Protein AF-A0A7J2LT75-F1 (afdb_monomer)

Sequence (128 aa):
MFRCIKILGEVLERLDSASRSGHSPFATLIAKEKDKKQTIQLAVDAHNPGVYCLNVPELTLEVYREVRRLLSQKCGEKFVADKPPSDRSFGYLTVTVTRDDVIDLVISLLEKMGFSTDLILMLEEFTE

Nearest PDB structures (foldseek):
  2p9u-assembly1_D  TM=4.610E-01  e=6.960E-02  Bos taurus
  3rse-assembly1_D  TM=4.529E-01  e=1.406E-01  Bos taurus
  3uku-assembly1_D  TM=4.550E-01  e=2.119E-01  Bos taurus
  2p9i-assembly1_D  TM=4.529E-01  e=2.119E-01  Bos taurus
  6yw7-assembly1_D  TM=4.532E-01  e=2.526E-01  Homo sapiens

Secondary structure (DSSP, 8-state):
-HHHHHHHHHHHHHHHHHHTTT---EEEEEEEETTEEEEEEEEE-SSSTTEEEEE-TT--HHHHHHHHHHHHHHH-S-EEEEE--BTTB--EEEEE--HHHHHHHHHHHHHHTT--TTPEEEEEEEE-

pLDDT: mean 82.15, std 8.02, range [55.75, 92.5]

Foldseek 3Di:
DVQLLVVLVVQLVVQLVVLCVQDWKKWWKWWDDDVDIWIWMWTAHSVDRQKIKIWTPPQDLVLLVVLQVVCCVPPNPFWPDWDGDDPPDTTMTIGRHDSVSVSVSVVVSCVVVVHDPPIDMDTPDIDD

Solvent-accessible surface area (backbone atoms only — not comparable to full-atom values): 6872 Å² total; per-residue (Å²): 78,72,69,40,55,50,53,47,50,56,50,51,53,52,31,55,58,30,8,74,75,66,26,68,7,38,35,36,33,36,41,37,47,96,94,46,75,45,56,38,35,43,32,28,39,33,90,43,81,50,30,39,36,45,34,36,69,90,50,47,60,65,58,48,53,52,48,52,49,50,44,36,70,76,70,40,91,50,65,78,45,76,42,79,37,49,104,88,43,77,23,38,42,28,33,64,52,56,70,68,58,51,49,55,46,55,52,52,47,40,45,73,74,69,45,60,63,79,38,46,64,41,83,75,45,76,48,98

Radius of gyration: 13.65 Å; Cα contacts (8 Å, |Δi|>4): 241; chains: 1; bounding box: 33×30×35 Å

Structure (mmCIF, N/CA/C/O backbone):
data_AF-A0A7J2LT75-F1
#
_entry.id   AF-A0A7J2LT75-F1
#
loop_
_atom_site.group_PDB
_atom_site.id
_atom_site.type_symbol
_atom_site.label_atom_id
_atom_site.label_alt_id
_atom_site.label_comp_id
_atom_site.label_asym_id
_atom_site.label_entity_id
_atom_site.label_seq_id
_atom_site.pdbx_PDB_ins_code
_atom_site.Cartn_x
_atom_site.Cartn_y
_atom_site.Cartn_z
_atom_site.occupancy
_atom_site.B_iso_or_equiv
_atom_site.auth_seq_id
_atom_site.auth_comp_id
_atom_site.auth_asym_id
_atom_site.auth_atom_id
_atom_site.pdbx_PDB_model_num
ATOM 1 N N . MET A 1 1 ? -16.695 -0.200 -2.498 1.00 56.28 1 MET A N 1
ATOM 2 C CA . MET A 1 1 ? -15.547 -0.874 -3.168 1.00 56.28 1 MET A CA 1
ATOM 3 C C . MET A 1 1 ? -14.945 -0.068 -4.333 1.00 56.28 1 MET A C 1
ATOM 5 O O . MET A 1 1 ? -13.755 0.223 -4.309 1.00 56.28 1 MET A O 1
ATOM 9 N N . PHE A 1 2 ? -15.739 0.348 -5.332 1.00 59.50 2 PHE A N 1
ATOM 10 C CA . PHE A 1 2 ? -15.243 0.970 -6.580 1.00 59.50 2 PHE A CA 1
ATOM 11 C C . PHE A 1 2 ? -14.388 2.239 -6.416 1.00 59.50 2 PHE A C 1
ATOM 13 O O . PHE A 1 2 ? -13.489 2.482 -7.217 1.00 59.50 2 PHE A O 1
ATOM 20 N N . ARG A 1 3 ? -14.646 3.057 -5.387 1.00 71.12 3 ARG A N 1
ATOM 21 C CA . ARG A 1 3 ? -13.938 4.334 -5.201 1.00 71.12 3 ARG A CA 1
ATOM 22 C C . ARG A 1 3 ? -12.492 4.151 -4.723 1.00 71.12 3 ARG A C 1
ATOM 24 O O . ARG A 1 3 ? -11.626 4.893 -5.166 1.00 71.12 3 ARG A O 1
ATOM 31 N N . CYS A 1 4 ? -12.237 3.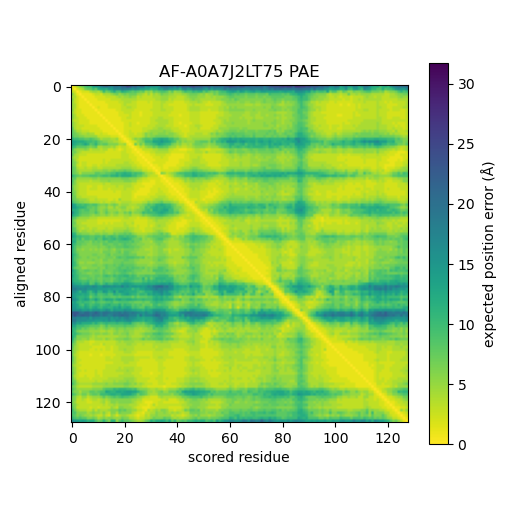152 -3.875 1.00 80.19 4 CYS A N 1
ATOM 32 C CA . CYS A 1 4 ? -10.895 2.820 -3.386 1.00 80.19 4 CYS A CA 1
ATOM 33 C C . CYS A 1 4 ? -10.027 2.238 -4.515 1.00 80.19 4 CYS A C 1
ATOM 35 O O . CYS A 1 4 ? -8.938 2.746 -4.769 1.00 80.19 4 CYS A O 1
ATOM 37 N N . ILE A 1 5 ? -10.567 1.266 -5.265 1.00 84.94 5 ILE A N 1
ATOM 38 C CA . ILE A 1 5 ? -9.900 0.655 -6.431 1.00 84.94 5 ILE A CA 1
ATOM 39 C C . ILE A 1 5 ? -9.501 1.721 -7.453 1.00 84.94 5 ILE A C 1
ATOM 41 O O . ILE A 1 5 ? -8.367 1.731 -7.920 1.00 84.94 5 ILE A O 1
ATOM 45 N N . LYS A 1 6 ? -10.416 2.648 -7.771 1.00 87.06 6 LYS A N 1
ATOM 46 C CA . LYS A 1 6 ? -10.149 3.713 -8.740 1.00 87.06 6 LYS A CA 1
ATOM 47 C C . LYS A 1 6 ? -8.968 4.594 -8.318 1.00 87.06 6 LYS A C 1
ATOM 49 O O . LYS A 1 6 ? -8.075 4.827 -9.122 1.00 87.06 6 LYS A O 1
ATOM 54 N N . ILE A 1 7 ? -8.951 5.050 -7.064 1.00 88.06 7 ILE A N 1
ATOM 55 C CA . ILE A 1 7 ? -7.881 5.922 -6.557 1.00 88.06 7 ILE A CA 1
ATOM 56 C C . ILE A 1 7 ? -6.545 5.174 -6.513 1.00 88.06 7 ILE A C 1
ATOM 58 O O . ILE A 1 7 ? -5.533 5.729 -6.928 1.00 88.06 7 ILE A O 1
ATOM 62 N N . LEU A 1 8 ? -6.533 3.913 -6.066 1.00 89.94 8 LEU A N 1
ATOM 63 C CA . LEU A 1 8 ? -5.315 3.097 -6.077 1.00 89.94 8 LEU A CA 1
ATOM 64 C C . LEU A 1 8 ? -4.780 2.894 -7.498 1.00 89.94 8 LEU A C 1
ATOM 66 O O . LEU A 1 8 ? -3.583 3.050 -7.716 1.00 89.94 8 LEU A O 1
ATOM 70 N N . GLY A 1 9 ? -5.659 2.604 -8.460 1.00 90.19 9 GLY A N 1
ATOM 71 C CA . GLY A 1 9 ? -5.284 2.446 -9.864 1.00 90.19 9 GLY A CA 1
ATOM 72 C C . GLY A 1 9 ? -4.643 3.707 -10.447 1.00 90.19 9 GLY A C 1
ATOM 73 O O . GLY A 1 9 ? -3.556 3.629 -11.014 1.00 90.19 9 GLY A O 1
ATOM 74 N N . GLU A 1 10 ? -5.270 4.871 -10.241 1.00 91.12 10 GLU A N 1
ATOM 75 C CA . GLU A 1 10 ? -4.746 6.167 -10.699 1.00 91.12 10 GLU A CA 1
ATOM 76 C C . GLU A 1 10 ? -3.388 6.498 -10.058 1.00 91.12 10 GLU A C 1
ATOM 78 O O . GLU A 1 10 ? -2.477 6.986 -10.726 1.00 91.12 10 GLU A O 1
ATOM 83 N N . VAL A 1 11 ? -3.224 6.217 -8.763 1.00 91.81 11 VAL A N 1
ATOM 84 C CA . VAL A 1 11 ? -1.971 6.478 -8.039 1.00 91.81 11 VAL A CA 1
ATOM 85 C C . VAL A 1 11 ? -0.853 5.564 -8.526 1.00 91.81 11 VAL A C 1
ATOM 87 O O . VAL A 1 11 ? 0.235 6.052 -8.818 1.00 91.81 11 VAL A O 1
ATOM 90 N N . LEU A 1 12 ? -1.113 4.264 -8.670 1.00 91.44 12 LEU A N 1
ATOM 91 C CA . LEU A 1 12 ? -0.118 3.303 -9.148 1.00 91.44 12 LEU A CA 1
ATOM 92 C C . LEU A 1 12 ? 0.305 3.581 -10.593 1.00 91.44 12 LEU A C 1
ATOM 94 O O . LEU A 1 12 ? 1.482 3.467 -10.909 1.00 91.44 12 LEU A O 1
ATOM 98 N N . GLU A 1 13 ? -0.618 3.997 -11.463 1.00 90.50 13 GLU A N 1
ATOM 99 C CA . GLU A 1 13 ? -0.275 4.404 -12.830 1.00 90.50 13 GLU A CA 1
ATOM 100 C C . GLU A 1 13 ? 0.662 5.619 -12.852 1.00 90.50 13 GLU A C 1
ATOM 102 O O . GLU A 1 13 ? 1.643 5.639 -13.601 1.00 90.50 13 GLU A O 1
ATOM 107 N N . ARG A 1 14 ? 0.405 6.611 -11.992 1.00 90.19 14 ARG A N 1
ATOM 108 C CA . A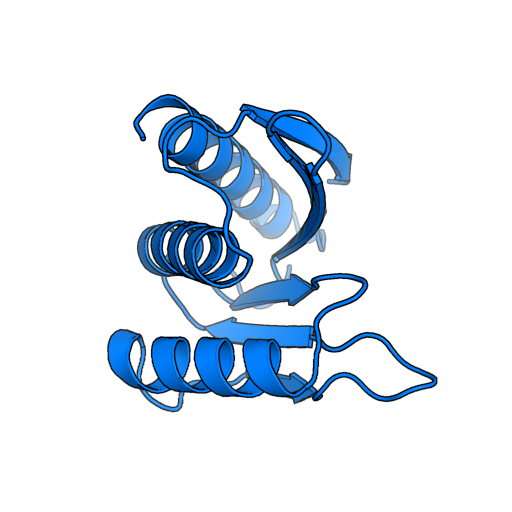RG A 1 14 ? 1.283 7.777 -11.854 1.00 90.19 14 ARG A CA 1
ATOM 109 C C . ARG A 1 14 ? 2.654 7.402 -11.293 1.00 90.19 14 ARG A C 1
ATOM 111 O O . ARG A 1 14 ? 3.656 7.884 -11.816 1.00 90.19 14 ARG A O 1
ATOM 118 N N . LEU A 1 15 ? 2.708 6.535 -10.280 1.00 90.12 15 LEU A N 1
ATOM 119 C CA . LEU A 1 15 ? 3.968 6.031 -9.724 1.00 90.12 15 LEU A CA 1
ATOM 120 C C . LEU A 1 15 ? 4.777 5.262 -1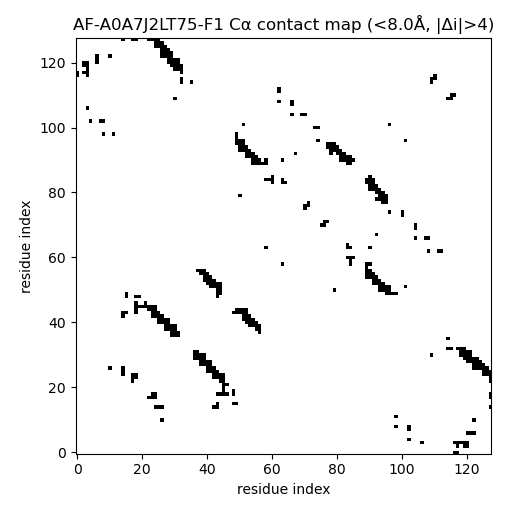0.778 1.00 90.12 15 LEU A C 1
ATOM 122 O O . LEU A 1 15 ? 5.960 5.529 -10.961 1.00 90.12 15 LEU A O 1
ATOM 126 N N . ASP A 1 16 ? 4.147 4.362 -11.533 1.00 87.62 16 ASP A N 1
ATOM 127 C CA . ASP A 1 16 ? 4.823 3.620 -12.602 1.00 87.62 16 ASP A CA 1
ATOM 128 C C . ASP A 1 16 ? 5.374 4.555 -13.685 1.00 87.62 16 ASP A C 1
ATOM 130 O O . ASP A 1 16 ? 6.472 4.343 -14.203 1.00 87.62 16 ASP A O 1
ATOM 134 N N . SER A 1 17 ? 4.614 5.595 -14.044 1.00 88.06 17 SER A N 1
ATOM 135 C CA . SER A 1 17 ? 5.045 6.583 -15.032 1.00 88.06 17 SER A CA 1
ATOM 136 C C . SER A 1 17 ? 6.247 7.393 -14.545 1.00 88.06 17 SER A C 1
ATOM 138 O O . SER A 1 17 ? 7.179 7.601 -15.319 1.00 88.06 17 SER A O 1
ATOM 140 N N . ALA A 1 18 ? 6.245 7.837 -13.286 1.00 86.00 18 ALA A N 1
ATOM 141 C CA . ALA A 1 18 ? 7.353 8.595 -12.705 1.00 86.00 18 ALA A CA 1
ATOM 142 C C . ALA A 1 18 ? 8.615 7.728 -12.519 1.00 86.00 18 AL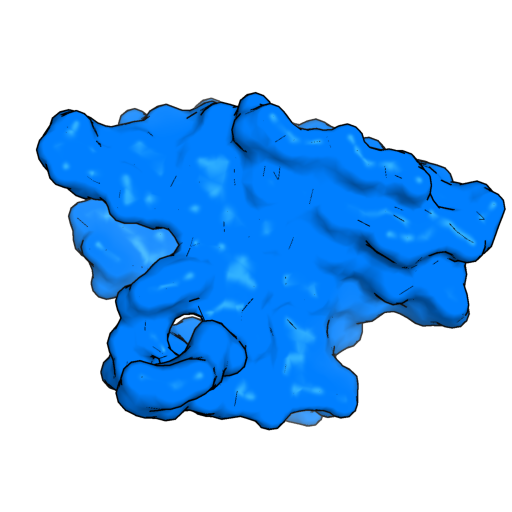A A C 1
ATOM 144 O O . ALA A 1 18 ? 9.718 8.173 -12.835 1.00 86.00 18 ALA A O 1
ATOM 145 N N . SER A 1 19 ? 8.452 6.451 -12.146 1.00 85.12 19 SER A N 1
ATOM 146 C CA . SER A 1 19 ? 9.557 5.486 -12.019 1.00 85.12 19 SER A CA 1
ATOM 147 C C . SER A 1 19 ? 10.332 5.313 -13.330 1.00 85.12 19 SER A C 1
ATOM 149 O O . SER A 1 19 ? 11.564 5.329 -13.345 1.00 85.12 19 SER A O 1
ATOM 151 N N . ARG A 1 20 ? 9.628 5.257 -14.469 1.00 84.12 20 ARG A N 1
ATOM 152 C CA . ARG A 1 20 ? 10.251 5.144 -15.804 1.00 84.12 20 ARG A CA 1
ATOM 153 C C . ARG A 1 20 ? 11.119 6.341 -16.191 1.00 84.12 20 ARG A C 1
ATOM 155 O O . ARG A 1 20 ? 11.957 6.207 -17.079 1.00 84.12 20 ARG A O 1
ATOM 162 N N . SER A 1 21 ? 10.933 7.482 -15.536 1.00 80.75 21 SER A N 1
ATOM 163 C CA . SER A 1 21 ? 11.755 8.679 -15.728 1.00 80.75 21 SER A CA 1
ATOM 164 C C . SER A 1 21 ? 13.054 8.646 -14.907 1.00 80.75 21 SER A C 1
ATOM 166 O O . SER A 1 21 ? 13.819 9.604 -14.946 1.00 80.75 21 SER A O 1
ATOM 168 N N . GLY A 1 22 ? 13.332 7.547 -14.191 1.00 73.50 22 GLY A N 1
ATOM 169 C CA . GLY A 1 22 ? 14.549 7.356 -13.396 1.00 73.50 22 GLY A CA 1
ATOM 170 C C . GLY A 1 22 ? 14.454 7.889 -11.964 1.00 73.50 22 GLY A C 1
ATOM 171 O O . GLY A 1 22 ? 15.457 7.908 -11.250 1.00 73.50 22 GLY A O 1
ATOM 172 N N . HIS A 1 23 ? 13.265 8.302 -11.531 1.00 77.56 23 HIS A N 1
ATOM 173 C CA . HIS A 1 23 ? 12.996 8.741 -10.166 1.00 77.56 23 HIS A CA 1
ATOM 174 C C . HIS A 1 23 ? 12.417 7.593 -9.331 1.00 77.56 23 HIS A C 1
ATOM 176 O O . HIS A 1 23 ? 11.880 6.639 -9.882 1.00 77.56 23 HIS A O 1
ATOM 182 N N . SER A 1 24 ? 12.557 7.645 -8.002 1.00 80.50 24 SER A N 1
ATOM 183 C CA . SER A 1 24 ? 11.941 6.671 -7.080 1.00 80.50 24 SER A CA 1
ATOM 184 C C . SER A 1 24 ? 10.695 7.297 -6.449 1.00 80.50 24 SER A C 1
ATOM 186 O O . SER A 1 24 ? 10.785 7.809 -5.328 1.00 80.50 24 SER A O 1
ATOM 188 N N . PRO A 1 25 ? 9.559 7.324 -7.167 1.00 89.31 25 PRO A N 1
ATOM 189 C CA . PRO A 1 25 ? 8.384 8.042 -6.722 1.00 89.31 25 PRO A CA 1
ATOM 190 C C . PRO A 1 25 ? 7.728 7.337 -5.543 1.00 89.31 25 PRO A C 1
ATOM 192 O O . PRO A 1 25 ? 7.781 6.107 -5.402 1.00 89.31 25 PRO A O 1
ATOM 195 N N . PHE A 1 26 ? 7.030 8.123 -4.731 1.00 91.31 26 PHE A N 1
ATOM 196 C CA . PHE A 1 26 ? 6.178 7.592 -3.679 1.00 91.31 26 PHE A CA 1
ATOM 197 C C . PHE A 1 26 ? 4.886 8.391 -3.539 1.00 91.31 26 PHE A C 1
ATOM 199 O O . PHE A 1 26 ? 4.802 9.570 -3.880 1.00 91.31 26 PHE A O 1
ATOM 206 N N . ALA A 1 27 ? 3.868 7.725 -3.013 1.00 92.50 27 ALA A N 1
ATOM 207 C CA . ALA A 1 27 ? 2.572 8.284 -2.700 1.00 92.50 27 ALA A CA 1
ATOM 208 C C . ALA A 1 27 ? 2.197 7.935 -1.263 1.00 92.50 27 ALA A C 1
ATOM 210 O O . ALA A 1 27 ? 2.321 6.783 -0.845 1.00 92.50 27 ALA A O 1
ATOM 211 N N . THR A 1 28 ? 1.678 8.914 -0.533 1.00 92.00 28 THR A N 1
ATOM 212 C CA . THR A 1 28 ? 1.059 8.711 0.776 1.00 92.00 28 THR A CA 1
ATOM 213 C C . THR A 1 28 ? -0.454 8.781 0.608 1.00 92.00 28 THR A C 1
ATOM 215 O O . THR A 1 28 ? -1.002 9.765 0.111 1.00 92.00 28 THR A O 1
ATOM 218 N N . LEU A 1 29 ? -1.142 7.722 1.019 1.00 92.44 29 LEU A N 1
ATOM 219 C CA . LEU A 1 29 ? -2.587 7.573 0.988 1.00 92.44 29 LEU A CA 1
ATOM 220 C C . LEU A 1 29 ? -3.142 7.549 2.407 1.00 92.44 29 LEU A C 1
ATOM 222 O O . LEU A 1 29 ? -2.580 6.919 3.299 1.00 92.44 29 LEU A O 1
ATOM 226 N N . ILE A 1 30 ? -4.295 8.177 2.596 1.00 91.56 30 ILE A N 1
ATOM 227 C CA . ILE A 1 30 ? -5.077 8.093 3.823 1.00 91.56 30 ILE A CA 1
ATOM 228 C C . ILE A 1 30 ? -6.352 7.313 3.538 1.00 91.56 30 ILE A C 1
ATOM 230 O O . ILE A 1 30 ? -7.219 7.784 2.802 1.00 91.56 30 ILE A O 1
ATOM 234 N N . ALA A 1 31 ? -6.501 6.164 4.190 1.00 91.12 31 ALA A N 1
ATOM 235 C CA . ALA A 1 31 ? -7.784 5.504 4.360 1.00 91.12 31 ALA A CA 1
ATOM 236 C C . ALA A 1 31 ? -8.502 6.106 5.573 1.00 91.12 31 ALA A C 1
ATOM 238 O O . ALA A 1 31 ? -7.956 6.163 6.676 1.00 91.12 31 ALA A O 1
ATOM 239 N N . LYS A 1 32 ? -9.733 6.576 5.379 1.00 90.19 32 LYS A N 1
ATOM 240 C CA . LYS A 1 32 ? -10.563 7.163 6.433 1.00 90.19 32 LYS A CA 1
ATOM 241 C C . LYS A 1 32 ? -11.949 6.535 6.438 1.00 90.19 32 LYS A C 1
ATOM 243 O O . LYS A 1 32 ? -12.617 6.469 5.407 1.00 90.19 32 LYS A O 1
ATOM 248 N N . GLU A 1 33 ? -12.400 6.138 7.620 1.00 89.94 33 GLU A N 1
ATOM 249 C CA . GLU A 1 33 ? -13.740 5.607 7.851 1.00 89.94 33 GLU A CA 1
ATOM 250 C C . GLU A 1 33 ? -14.220 5.987 9.252 1.00 89.94 33 GLU A C 1
ATOM 252 O O . GLU A 1 33 ? -13.662 5.517 10.239 1.00 89.94 33 GLU A O 1
ATOM 257 N N . LYS A 1 34 ? -15.283 6.798 9.349 1.00 86.38 34 LYS A N 1
ATOM 258 C CA . LYS A 1 34 ? -15.810 7.304 10.632 1.00 86.38 34 LYS A CA 1
ATOM 259 C C . LYS A 1 34 ? -14.667 7.865 11.503 1.00 86.38 34 LYS A C 1
ATOM 261 O O . LYS A 1 34 ? -14.033 8.839 11.096 1.00 86.38 34 LYS A O 1
ATOM 266 N N . ASP A 1 35 ? -14.387 7.222 12.635 1.00 85.81 35 ASP A N 1
ATOM 267 C CA . ASP A 1 35 ? -13.362 7.593 13.618 1.00 85.81 35 ASP A CA 1
ATOM 268 C C . ASP A 1 35 ? -11.997 6.921 13.367 1.00 85.81 35 ASP A C 1
ATOM 270 O O . ASP A 1 35 ? -11.042 7.151 14.106 1.00 85.81 35 ASP A O 1
ATOM 274 N N . LYS A 1 36 ? -11.885 6.088 12.324 1.00 87.31 36 LYS A N 1
ATOM 275 C CA . LYS A 1 36 ? -10.656 5.390 11.932 1.00 87.31 36 LYS A CA 1
ATOM 276 C C . LYS A 1 36 ? -9.920 6.160 10.842 1.00 87.31 36 LYS A C 1
ATOM 278 O O . LYS A 1 36 ? -10.514 6.607 9.854 1.00 87.31 36 LYS A O 1
ATOM 283 N N . LYS A 1 37 ? -8.601 6.254 10.990 1.00 89.88 37 LYS A N 1
ATOM 284 C CA . LYS A 1 37 ? -7.678 6.776 9.982 1.00 89.88 37 LYS A CA 1
ATOM 285 C C . LYS A 1 37 ? -6.490 5.824 9.894 1.00 89.88 37 LYS A C 1
ATOM 287 O O . LYS A 1 37 ? -5.960 5.444 10.927 1.00 89.88 37 LYS A O 1
ATOM 292 N N . GLN A 1 38 ? -6.083 5.473 8.681 1.00 89.31 38 GLN A N 1
ATOM 293 C CA . GLN A 1 38 ? -4.866 4.715 8.425 1.00 89.31 38 GLN A CA 1
ATOM 294 C C . GLN A 1 38 ? -4.086 5.366 7.290 1.00 89.31 38 GLN A C 1
ATOM 296 O O . GLN A 1 38 ? -4.648 5.663 6.236 1.00 89.31 38 GLN A O 1
ATOM 301 N N . THR A 1 39 ? -2.790 5.556 7.504 1.00 90.50 39 THR A N 1
ATOM 302 C CA . THR A 1 39 ? -1.869 6.012 6.464 1.00 90.50 39 THR A CA 1
ATOM 303 C C . THR A 1 39 ? -1.229 4.806 5.781 1.00 90.50 39 THR A C 1
ATOM 305 O O . THR A 1 39 ? -0.889 3.820 6.432 1.00 90.50 39 THR A O 1
ATOM 308 N N . ILE A 1 40 ? -1.077 4.867 4.464 1.00 89.44 40 ILE A N 1
ATOM 309 C CA . ILE A 1 40 ? -0.418 3.852 3.644 1.00 89.44 40 ILE A CA 1
ATOM 310 C C . ILE A 1 40 ? 0.519 4.575 2.688 1.00 89.44 40 ILE A C 1
ATOM 312 O O . ILE A 1 40 ? 0.092 5.472 1.972 1.00 89.44 40 ILE A O 1
ATOM 316 N N . GLN A 1 41 ? 1.781 4.179 2.652 1.00 90.56 41 GLN A N 1
ATOM 317 C CA . GLN A 1 41 ? 2.753 4.691 1.699 1.00 90.56 41 GLN A CA 1
ATOM 318 C C . GLN A 1 41 ? 3.057 3.624 0.651 1.00 90.56 41 GLN A C 1
ATOM 320 O O . GLN A 1 41 ? 3.312 2.465 0.984 1.00 90.56 41 GLN A O 1
ATOM 325 N N . LEU A 1 42 ? 3.025 4.034 -0.612 1.00 91.44 42 LEU A N 1
ATOM 326 C CA . LEU A 1 42 ? 3.347 3.222 -1.779 1.00 91.44 42 LEU A CA 1
ATOM 327 C C . LEU A 1 42 ? 4.526 3.862 -2.500 1.00 91.44 42 LEU A C 1
ATOM 329 O O . LEU A 1 42 ? 4.460 5.042 -2.818 1.00 91.44 42 LEU A O 1
ATOM 333 N N . ALA A 1 43 ? 5.574 3.103 -2.790 1.00 89.69 43 ALA A N 1
ATOM 334 C CA . ALA A 1 43 ? 6.685 3.564 -3.620 1.00 89.69 43 ALA A CA 1
ATOM 335 C C . ALA A 1 43 ? 7.004 2.550 -4.718 1.00 89.69 43 ALA A C 1
ATOM 337 O O . ALA A 1 43 ? 6.746 1.357 -4.549 1.00 89.69 43 ALA A O 1
ATOM 338 N N . VAL A 1 44 ? 7.571 3.025 -5.827 1.00 88.12 44 VAL A N 1
ATOM 339 C CA . VAL A 1 44 ? 8.020 2.182 -6.946 1.00 88.12 44 VAL A CA 1
ATOM 340 C C . VAL A 1 44 ? 9.512 2.386 -7.153 1.00 88.12 44 VAL A C 1
ATOM 342 O O . VAL A 1 44 ? 9.985 3.521 -7.196 1.00 88.12 44 VAL A O 1
ATOM 345 N N . ASP A 1 45 ? 10.264 1.292 -7.272 1.00 81.44 45 ASP A N 1
ATOM 346 C CA . ASP A 1 45 ? 11.701 1.366 -7.552 1.00 81.44 45 ASP A CA 1
ATOM 347 C C . ASP A 1 45 ? 11.940 1.915 -8.971 1.00 81.44 45 ASP A C 1
ATOM 349 O O . ASP A 1 45 ? 11.414 1.389 -9.954 1.00 81.44 45 ASP A O 1
ATOM 353 N N . ALA A 1 46 ? 12.752 2.968 -9.080 1.00 76.44 46 ALA A N 1
ATOM 354 C CA . ALA A 1 46 ? 13.184 3.558 -10.350 1.00 76.44 46 ALA A CA 1
ATOM 355 C C . ALA A 1 46 ? 13.938 2.565 -11.245 1.00 76.44 46 ALA A C 1
ATOM 357 O O . ALA A 1 46 ? 13.843 2.598 -12.470 1.00 76.44 46 ALA A O 1
ATOM 358 N N . HIS A 1 47 ? 14.736 1.696 -10.623 1.00 73.44 47 HIS A N 1
ATOM 359 C CA . HIS A 1 47 ? 15.663 0.804 -11.314 1.00 73.44 47 HIS A CA 1
ATOM 360 C C . HIS A 1 47 ? 15.006 -0.524 -11.678 1.00 73.44 47 HIS A C 1
ATOM 362 O O . HIS A 1 47 ? 15.484 -1.223 -12.569 1.00 73.44 47 HIS A O 1
ATOM 368 N N . ASN A 1 48 ? 13.904 -0.857 -11.002 1.00 73.94 48 ASN A N 1
ATOM 369 C CA . ASN A 1 48 ? 13.153 -2.086 -11.207 1.00 73.94 48 ASN A CA 1
ATOM 370 C C . ASN A 1 48 ? 11.647 -1.784 -11.281 1.00 73.94 48 ASN A C 1
ATOM 372 O O . ASN A 1 48 ? 10.917 -2.076 -10.328 1.00 73.94 48 ASN A O 1
ATOM 376 N N . PRO A 1 49 ? 11.155 -1.224 -12.404 1.00 70.44 49 PRO A N 1
ATOM 377 C CA . PRO A 1 49 ? 9.724 -1.025 -12.607 1.00 70.44 49 PRO A CA 1
ATOM 378 C C . PRO A 1 49 ? 8.951 -2.333 -12.367 1.00 70.44 49 PRO A C 1
ATOM 380 O O . PRO A 1 49 ? 9.290 -3.372 -12.934 1.00 70.44 49 PRO A O 1
ATOM 383 N N . GLY A 1 50 ? 7.928 -2.290 -11.507 1.00 78.25 50 GLY A N 1
ATOM 384 C CA . GLY A 1 50 ? 7.204 -3.477 -11.020 1.00 78.25 50 GLY A CA 1
ATOM 385 C C . GLY A 1 50 ? 7.653 -3.987 -9.643 1.00 78.25 50 GLY A C 1
ATOM 386 O O . GLY A 1 50 ? 7.081 -4.946 -9.120 1.00 78.25 50 GLY A O 1
ATOM 387 N N . VAL A 1 51 ? 8.656 -3.354 -9.028 1.00 85.62 51 VAL A N 1
ATOM 388 C CA . VAL A 1 51 ? 8.959 -3.512 -7.602 1.00 85.62 51 VAL A CA 1
ATOM 389 C C . VAL A 1 51 ? 8.241 -2.419 -6.822 1.00 85.62 51 VAL A C 1
ATOM 391 O O . VAL A 1 51 ? 8.550 -1.235 -6.961 1.00 85.62 51 VAL A O 1
ATOM 394 N N . TYR A 1 52 ? 7.299 -2.838 -5.981 1.00 86.62 52 TYR A N 1
ATOM 395 C CA . TYR A 1 52 ? 6.504 -1.957 -5.136 1.00 86.62 52 TYR A CA 1
ATOM 396 C C . TYR A 1 52 ? 6.931 -2.102 -3.680 1.00 86.62 52 TYR A C 1
ATOM 398 O O . TYR A 1 52 ? 7.098 -3.214 -3.175 1.00 86.62 52 TYR A O 1
ATOM 406 N N . CYS A 1 53 ? 7.072 -0.975 -2.993 1.00 86.19 53 CYS A N 1
ATOM 407 C CA . CYS A 1 53 ? 7.260 -0.911 -1.553 1.00 86.19 53 CYS A CA 1
ATOM 408 C C . CYS A 1 53 ? 5.966 -0.427 -0.902 1.00 86.19 53 CYS A C 1
ATOM 410 O O . CYS A 1 53 ? 5.482 0.665 -1.203 1.00 86.19 53 CYS A O 1
ATOM 412 N N . LEU A 1 54 ? 5.418 -1.248 -0.011 1.00 87.00 54 LEU A N 1
ATOM 413 C CA . LEU A 1 54 ? 4.281 -0.921 0.832 1.00 87.00 54 LEU A CA 1
ATOM 414 C C . LEU A 1 54 ? 4.784 -0.670 2.255 1.00 87.00 54 LEU A C 1
ATOM 416 O O . LEU A 1 54 ? 5.294 -1.580 2.917 1.00 87.00 54 LEU A O 1
ATOM 420 N N . ASN A 1 55 ? 4.600 0.554 2.736 1.00 84.69 55 ASN A N 1
ATOM 421 C CA . ASN A 1 55 ? 4.871 0.933 4.117 1.00 84.69 55 ASN A CA 1
ATOM 422 C C . ASN A 1 55 ? 3.569 1.361 4.803 1.00 84.69 55 ASN A C 1
ATOM 424 O O . ASN A 1 55 ? 2.796 2.156 4.271 1.00 84.69 55 ASN A O 1
ATOM 428 N N . VAL A 1 56 ? 3.312 0.816 5.989 1.00 81.75 56 VAL A N 1
ATOM 429 C CA . VAL A 1 56 ? 2.075 1.046 6.742 1.00 81.75 56 VAL A CA 1
ATOM 430 C C . VAL A 1 56 ? 2.464 1.445 8.164 1.00 81.75 56 VAL A C 1
ATOM 432 O O . VAL A 1 56 ? 2.859 0.587 8.959 1.00 81.75 56 VAL A O 1
ATOM 435 N N . PRO A 1 57 ? 2.398 2.742 8.504 1.00 75.69 57 PRO A N 1
ATOM 436 C CA . PRO A 1 57 ? 2.615 3.198 9.868 1.00 75.69 57 PRO A CA 1
ATOM 437 C C . PRO A 1 57 ? 1.649 2.527 10.849 1.00 75.69 57 PRO A C 1
ATOM 439 O O . PRO A 1 57 ? 0.503 2.255 10.500 1.00 75.69 57 PRO A O 1
ATOM 442 N N . GLU A 1 58 ? 2.114 2.259 12.072 1.00 75.12 58 GLU A N 1
ATOM 443 C CA . GLU A 1 58 ? 1.301 1.666 13.155 1.00 75.12 58 GLU A CA 1
ATOM 444 C C . GLU A 1 58 ? 0.759 0.253 12.860 1.00 75.12 58 GLU A C 1
ATOM 446 O O . GLU A 1 58 ? -0.123 -0.254 13.554 1.00 75.12 58 GLU A O 1
ATOM 451 N N . LEU A 1 59 ? 1.330 -0.429 11.863 1.00 75.81 59 LEU A N 1
ATOM 452 C CA . LEU A 1 59 ? 1.038 -1.829 11.589 1.00 75.81 59 LEU A CA 1
ATOM 453 C C . LEU A 1 59 ? 1.442 -2.695 12.789 1.00 75.81 59 LEU A C 1
ATOM 455 O O . LEU A 1 59 ? 2.611 -2.734 13.178 1.00 75.81 59 LEU A O 1
ATOM 459 N N . THR A 1 60 ? 0.490 -3.424 13.366 1.00 80.94 60 THR A N 1
ATOM 460 C CA . THR A 1 60 ? 0.802 -4.386 14.429 1.00 80.94 60 THR A CA 1
ATOM 461 C C . THR A 1 60 ? 1.527 -5.603 13.848 1.00 80.94 60 THR A C 1
ATOM 463 O O . THR A 1 60 ? 1.365 -5.950 12.675 1.00 80.94 60 THR A O 1
ATOM 466 N N . LEU A 1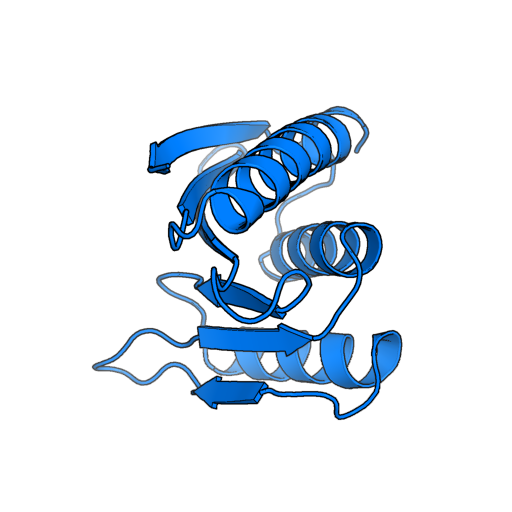 61 ? 2.315 -6.301 14.672 1.00 81.25 61 LEU A N 1
ATOM 467 C CA . LEU A 1 61 ? 3.012 -7.523 14.246 1.00 81.25 61 LEU A CA 1
ATOM 468 C C . LEU A 1 61 ? 2.041 -8.612 13.754 1.00 81.25 61 LEU A C 1
ATOM 470 O O . LEU A 1 61 ? 2.382 -9.392 12.865 1.00 81.25 61 LEU A O 1
ATOM 474 N N . GLU A 1 62 ? 0.837 -8.663 14.324 1.00 83.12 62 GLU A N 1
ATOM 475 C CA . GLU A 1 62 ? -0.229 -9.575 13.908 1.00 83.12 62 GLU A CA 1
ATOM 476 C C . GLU A 1 62 ? -0.709 -9.262 12.488 1.00 83.12 62 GLU A C 1
ATOM 478 O O . GLU A 1 62 ? -0.647 -10.135 11.620 1.00 83.12 62 GLU A O 1
ATOM 483 N N . VAL A 1 63 ? -1.080 -8.004 12.218 1.00 79.31 63 VAL A N 1
ATOM 484 C CA . VAL A 1 63 ? -1.531 -7.580 10.885 1.00 79.31 63 VAL A CA 1
ATOM 485 C C . VAL A 1 63 ? -0.401 -7.742 9.865 1.00 79.31 63 VAL A C 1
ATOM 487 O O . VAL A 1 63 ? -0.638 -8.264 8.780 1.00 79.31 63 VAL A O 1
ATOM 490 N N . TYR A 1 64 ? 0.848 -7.412 10.219 1.00 81.31 64 TYR A N 1
ATOM 491 C CA . TYR A 1 64 ? 2.009 -7.663 9.354 1.00 81.31 64 TYR A CA 1
ATOM 492 C C . TYR A 1 64 ? 2.121 -9.130 8.937 1.00 81.31 64 TYR A C 1
ATOM 494 O O . TYR A 1 64 ? 2.289 -9.427 7.755 1.00 81.31 64 TYR A O 1
ATOM 502 N N . ARG A 1 65 ? 2.029 -10.062 9.895 1.00 83.25 65 ARG A N 1
ATOM 503 C CA . ARG A 1 65 ? 2.129 -11.500 9.609 1.00 83.25 65 ARG A CA 1
ATOM 504 C C . ARG A 1 65 ? 1.000 -11.964 8.697 1.00 83.25 65 ARG A C 1
ATOM 506 O O . ARG A 1 65 ? 1.256 -12.756 7.790 1.00 83.25 65 ARG A O 1
ATOM 513 N N . GLU A 1 66 ? -0.219 -11.468 8.902 1.00 80.44 66 GLU A N 1
ATOM 514 C CA . GLU A 1 66 ? -1.343 -11.781 8.019 1.00 80.44 66 GLU A CA 1
ATOM 515 C C . GLU A 1 66 ? -1.138 -11.240 6.602 1.00 80.44 66 GLU A C 1
ATOM 517 O O . GLU A 1 66 ? -1.322 -11.983 5.640 1.00 80.44 66 GLU A O 1
ATOM 522 N N . VAL A 1 67 ? -0.710 -9.985 6.465 1.00 77.00 67 VAL A N 1
ATOM 523 C CA . VAL A 1 67 ? -0.475 -9.318 5.173 1.00 77.00 67 VAL A CA 1
ATOM 524 C C . VAL A 1 67 ? 0.660 -9.996 4.417 1.00 77.00 67 VAL A C 1
ATOM 526 O O . VAL A 1 67 ? 0.516 -10.316 3.239 1.00 77.00 67 VAL A O 1
ATOM 529 N N . ARG A 1 68 ? 1.759 -10.311 5.111 1.00 80.25 68 ARG A N 1
ATOM 530 C CA . ARG A 1 68 ? 2.868 -11.095 4.561 1.00 80.25 68 ARG A CA 1
ATOM 531 C C . ARG A 1 68 ? 2.382 -12.458 4.074 1.00 80.25 68 ARG A C 1
ATOM 533 O O . ARG A 1 68 ? 2.732 -12.868 2.975 1.00 80.25 68 ARG A O 1
ATOM 540 N N . ARG A 1 69 ? 1.545 -13.152 4.853 1.00 82.69 69 ARG A N 1
ATOM 541 C CA . ARG A 1 69 ? 0.972 -14.445 4.448 1.00 82.69 69 ARG A CA 1
ATOM 542 C C . ARG A 1 69 ? 0.070 -14.310 3.2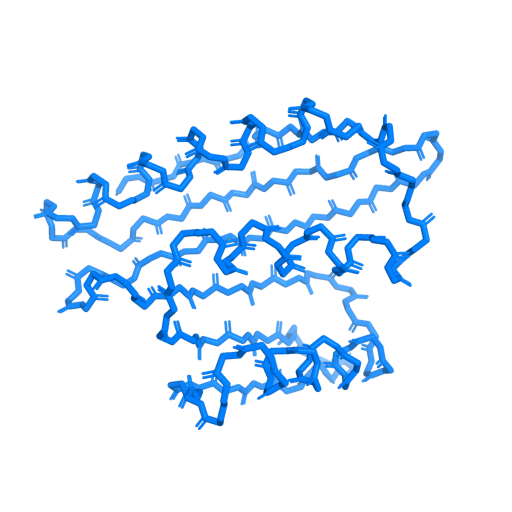17 1.00 82.69 69 ARG A C 1
ATOM 544 O O . ARG A 1 69 ? 0.161 -15.148 2.326 1.00 82.69 69 ARG A O 1
ATOM 551 N N . LEU A 1 70 ? -0.777 -13.280 3.157 1.00 76.31 70 LEU A N 1
ATOM 552 C CA . LEU A 1 70 ? -1.644 -13.001 2.005 1.00 76.31 70 LEU A CA 1
ATOM 553 C C . LEU A 1 70 ? -0.820 -12.735 0.739 1.00 76.31 70 LEU A C 1
ATOM 555 O O . LEU A 1 70 ? -1.123 -13.295 -0.312 1.00 76.31 70 LEU A O 1
ATOM 559 N N . LEU A 1 71 ? 0.258 -11.957 0.858 1.00 73.56 71 LEU A N 1
ATOM 560 C CA . LEU A 1 71 ? 1.221 -11.728 -0.221 1.00 73.56 71 LEU A CA 1
ATOM 561 C C . LEU A 1 71 ? 1.861 -13.025 -0.698 1.00 73.56 71 LEU A C 1
ATOM 563 O O . LEU A 1 71 ? 1.820 -13.312 -1.890 1.00 73.56 71 LEU A O 1
ATOM 567 N N . SER A 1 72 ? 2.380 -13.837 0.226 1.00 78.25 72 SER A N 1
ATOM 568 C CA . SER A 1 72 ? 2.950 -15.146 -0.106 1.00 78.25 72 SER A CA 1
ATOM 569 C C . SER A 1 72 ? 1.952 -16.045 -0.839 1.00 78.25 72 SER A C 1
ATOM 571 O O . SER A 1 72 ? 2.338 -16.775 -1.746 1.00 78.25 72 SER A O 1
ATOM 573 N N . GLN A 1 73 ? 0.670 -16.004 -0.461 1.00 78.88 73 GLN A N 1
ATOM 574 C CA . GLN A 1 73 ? -0.379 -16.816 -1.082 1.00 78.88 73 GLN A CA 1
ATOM 575 C C . GLN A 1 73 ? -0.765 -16.326 -2.480 1.00 78.88 73 GLN A C 1
ATOM 577 O O . GLN A 1 73 ? -0.956 -17.153 -3.368 1.00 78.88 73 GLN A O 1
ATOM 582 N N . LYS A 1 74 ? -0.891 -15.008 -2.682 1.00 73.25 74 LYS A N 1
ATOM 583 C CA . LYS A 1 74 ? -1.292 -14.431 -3.975 1.00 73.25 74 LYS A CA 1
ATOM 584 C C . LYS A 1 74 ? -0.142 -14.381 -4.981 1.00 73.25 74 LYS A C 1
ATOM 586 O O . LYS A 1 74 ? -0.330 -14.714 -6.144 1.00 73.25 74 LYS A O 1
ATOM 591 N N . CYS A 1 75 ? 1.044 -13.990 -4.525 1.00 70.00 75 CYS A N 1
ATOM 592 C CA . CYS A 1 75 ? 2.176 -13.637 -5.385 1.00 70.00 75 CYS A CA 1
ATOM 593 C C . CYS A 1 75 ? 3.320 -14.671 -5.350 1.00 70.00 75 CYS A C 1
ATOM 595 O O . CYS A 1 75 ? 4.300 -14.545 -6.090 1.00 70.00 75 CYS A O 1
ATOM 597 N N . GLY A 1 76 ? 3.220 -15.692 -4.491 1.00 71.94 76 GLY A N 1
ATOM 598 C CA . GLY A 1 76 ? 4.335 -16.576 -4.145 1.00 71.94 76 GLY A CA 1
ATOM 599 C C . GLY A 1 76 ? 5.339 -15.909 -3.194 1.00 71.94 76 GLY A C 1
ATOM 600 O O . GLY A 1 76 ? 5.171 -14.767 -2.773 1.00 71.94 76 GLY A O 1
ATOM 601 N N . GLU A 1 77 ? 6.424 -16.606 -2.852 1.00 67.56 77 GLU A N 1
ATOM 602 C CA . GLU A 1 77 ? 7.495 -16.071 -1.990 1.00 67.56 77 GLU A CA 1
ATOM 603 C C . GLU A 1 77 ? 8.477 -15.157 -2.752 1.00 67.56 77 GLU A C 1
ATOM 605 O O . GLU A 1 77 ? 9.691 -15.331 -2.690 1.00 67.56 77 GLU A O 1
ATOM 610 N N . LYS A 1 78 ? 7.963 -14.172 -3.498 1.00 68.62 78 LYS A N 1
ATOM 611 C CA . LYS A 1 78 ? 8.773 -13.194 -4.249 1.00 68.62 78 LYS A CA 1
ATOM 612 C C . LYS A 1 78 ? 8.905 -11.871 -3.489 1.00 68.62 78 LYS A C 1
ATOM 614 O O . LYS A 1 78 ? 8.434 -10.826 -3.938 1.00 68.62 78 LYS A O 1
ATOM 619 N N . PHE A 1 79 ? 9.538 -11.926 -2.320 1.00 69.75 79 PHE A N 1
ATOM 620 C CA . PHE A 1 79 ? 9.908 -10.726 -1.567 1.00 69.75 79 PHE A CA 1
ATOM 621 C C . PHE A 1 79 ? 11.292 -10.248 -1.997 1.00 69.75 79 PHE A C 1
ATOM 623 O O . PHE A 1 79 ? 12.230 -11.039 -2.071 1.00 69.75 79 PHE A O 1
ATOM 630 N N . VAL A 1 80 ? 11.414 -8.948 -2.257 1.00 69.81 80 VAL A N 1
ATOM 631 C CA . VAL A 1 80 ? 12.709 -8.293 -2.494 1.00 69.81 80 VAL A CA 1
ATOM 632 C C . VAL A 1 80 ? 13.340 -7.914 -1.156 1.00 69.81 80 VAL A C 1
ATOM 634 O O . VAL A 1 80 ? 14.538 -8.090 -0.957 1.00 69.81 80 VAL A O 1
ATOM 637 N N . ALA A 1 81 ? 12.520 -7.428 -0.224 1.00 74.12 81 ALA A N 1
ATOM 638 C CA . ALA A 1 81 ? 12.898 -7.161 1.155 1.00 74.12 81 ALA A CA 1
ATOM 639 C C . ALA A 1 81 ? 11.636 -7.114 2.027 1.00 74.12 81 ALA A C 1
ATOM 641 O O . ALA A 1 81 ? 10.629 -6.536 1.623 1.00 74.12 81 ALA A O 1
ATOM 642 N N . ASP A 1 82 ? 11.680 -7.684 3.229 1.00 81.50 82 ASP A N 1
ATOM 643 C CA . ASP A 1 82 ? 10.618 -7.530 4.222 1.00 81.50 82 ASP A CA 1
ATOM 644 C C . ASP A 1 82 ? 11.200 -7.227 5.603 1.00 81.50 82 ASP A C 1
ATOM 646 O O . ASP A 1 82 ? 12.224 -7.783 6.006 1.00 81.50 82 ASP A O 1
ATOM 650 N N . LYS A 1 83 ? 10.553 -6.316 6.334 1.00 79.56 83 LYS A N 1
ATOM 651 C CA . LYS A 1 83 ? 10.908 -6.006 7.717 1.00 79.56 83 LYS A CA 1
ATOM 652 C C . LYS A 1 83 ? 9.642 -5.954 8.571 1.00 79.56 83 LYS A C 1
ATOM 654 O O . LYS A 1 83 ? 8.815 -5.066 8.354 1.00 79.56 83 LYS A O 1
ATOM 659 N N . PRO A 1 84 ? 9.492 -6.842 9.572 1.00 78.00 84 PRO A N 1
ATOM 660 C CA . PRO A 1 84 ? 8.371 -6.772 10.497 1.00 78.00 84 PRO A CA 1
ATOM 661 C C . PRO A 1 84 ? 8.408 -5.473 11.314 1.00 78.00 84 PRO A C 1
ATOM 663 O O . PRO A 1 84 ? 9.498 -4.995 11.651 1.00 78.00 84 PRO A O 1
ATOM 666 N N . PRO A 1 85 ? 7.238 -4.913 11.671 1.00 77.50 85 PRO A N 1
ATOM 667 C CA . PRO A 1 85 ? 7.169 -3.783 12.583 1.00 77.50 85 PRO A CA 1
ATOM 668 C C . PRO A 1 85 ? 7.715 -4.198 13.955 1.00 77.50 85 PRO A C 1
ATOM 670 O O . PRO A 1 85 ? 7.501 -5.321 14.418 1.00 77.50 85 PRO A O 1
ATOM 673 N N . SER A 1 86 ? 8.435 -3.288 14.602 1.00 71.69 86 SER A N 1
ATOM 674 C CA . SER A 1 86 ? 8.914 -3.439 15.977 1.00 71.69 86 SER A CA 1
ATOM 675 C C . SER A 1 86 ? 8.538 -2.204 16.787 1.00 71.69 86 SER A C 1
ATOM 677 O O . SER A 1 86 ? 8.265 -1.155 16.209 1.00 71.69 86 SER A O 1
ATOM 679 N N . ASP A 1 87 ? 8.606 -2.283 18.117 1.00 60.47 87 ASP A N 1
ATOM 680 C CA . ASP A 1 87 ? 8.247 -1.176 19.025 1.00 60.47 87 ASP A CA 1
ATOM 681 C C . ASP A 1 87 ? 8.999 0.143 18.751 1.00 60.47 87 ASP A C 1
ATOM 683 O O . ASP A 1 87 ? 8.637 1.194 19.273 1.00 60.47 87 ASP A O 1
ATOM 687 N N . ARG A 1 88 ? 10.079 0.098 17.957 1.00 55.75 88 ARG A N 1
ATOM 688 C CA . ARG A 1 88 ? 10.931 1.246 17.615 1.00 55.75 88 ARG A CA 1
ATOM 689 C C . ARG A 1 88 ? 11.086 1.492 16.114 1.00 55.75 88 ARG A C 1
ATOM 691 O O . ARG A 1 88 ? 11.824 2.400 15.739 1.00 55.75 88 ARG A O 1
ATOM 698 N N . SER A 1 89 ? 10.476 0.684 15.245 1.00 60.56 89 SER A N 1
ATOM 699 C CA . SER A 1 89 ? 10.601 0.883 13.798 1.00 60.56 89 SER A CA 1
ATOM 700 C C . SER A 1 89 ? 9.376 0.431 13.019 1.00 60.56 89 SER A C 1
ATOM 702 O O . SER A 1 89 ? 8.789 -0.609 13.309 1.00 60.56 89 SER A O 1
ATOM 704 N N . PHE A 1 90 ? 9.043 1.204 11.988 1.00 66.44 90 PHE A N 1
ATOM 705 C CA . PHE A 1 90 ? 7.985 0.882 11.039 1.00 66.44 90 PHE A CA 1
ATOM 706 C C . PHE A 1 90 ? 8.340 -0.375 10.234 1.00 66.44 90 PHE A C 1
ATOM 708 O O . PHE A 1 90 ? 9.509 -0.602 9.898 1.00 66.44 90 PHE A O 1
ATOM 715 N N . GLY A 1 91 ? 7.328 -1.201 9.967 1.00 72.06 91 GLY A N 1
ATOM 716 C CA . GLY A 1 91 ? 7.455 -2.375 9.112 1.00 72.06 91 GLY A CA 1
ATOM 717 C C . GLY A 1 91 ? 7.232 -2.011 7.648 1.00 72.06 91 GLY A C 1
ATOM 718 O O . GLY A 1 91 ? 6.418 -1.143 7.348 1.00 72.06 91 GLY A O 1
ATOM 719 N N . TYR A 1 92 ? 7.935 -2.683 6.740 1.00 76.25 92 TYR A N 1
ATOM 720 C CA . TYR A 1 92 ? 7.762 -2.493 5.300 1.00 76.25 92 TYR A CA 1
ATOM 721 C C . TYR A 1 92 ? 7.816 -3.826 4.558 1.00 76.25 92 TYR A C 1
ATOM 723 O O . TYR A 1 92 ? 8.412 -4.801 5.027 1.00 76.25 92 TYR A O 1
ATOM 731 N N . LEU A 1 93 ? 7.183 -3.848 3.389 1.00 79.69 93 LEU A N 1
ATOM 732 C CA . LEU A 1 93 ? 7.143 -4.988 2.482 1.00 79.69 93 LEU A CA 1
ATOM 733 C C . LEU A 1 93 ? 7.481 -4.501 1.073 1.00 79.69 93 LEU A C 1
ATOM 735 O O . LEU A 1 93 ? 6.735 -3.714 0.497 1.00 79.69 93 LEU A O 1
ATOM 739 N N . THR A 1 94 ? 8.585 -4.994 0.518 1.00 83.69 94 THR A N 1
ATOM 740 C CA . THR A 1 94 ? 8.993 -4.744 -0.866 1.00 83.69 94 THR A CA 1
ATOM 741 C C . THR A 1 94 ? 8.816 -6.017 -1.678 1.00 83.69 94 THR A C 1
ATOM 743 O O . THR A 1 94 ? 9.414 -7.056 -1.377 1.00 83.69 94 THR A O 1
ATOM 746 N N . VAL A 1 95 ? 7.993 -5.944 -2.718 1.00 83.38 95 VAL A N 1
ATOM 747 C CA . VAL A 1 95 ? 7.553 -7.102 -3.500 1.00 83.38 95 VAL A CA 1
ATOM 748 C C . VAL A 1 95 ? 7.622 -6.822 -4.998 1.00 83.38 95 VAL A C 1
ATOM 750 O O . VAL A 1 95 ? 7.382 -5.701 -5.442 1.00 83.38 95 VAL A O 1
ATOM 753 N N . THR A 1 96 ? 7.944 -7.852 -5.783 1.00 85.25 96 THR A N 1
ATOM 754 C CA . THR A 1 96 ? 7.896 -7.793 -7.253 1.00 85.25 96 THR A CA 1
ATOM 755 C C . THR A 1 96 ? 6.570 -8.367 -7.733 1.00 85.25 96 THR A C 1
ATOM 757 O O . THR A 1 96 ? 6.402 -9.588 -7.768 1.00 85.25 96 THR A O 1
ATOM 760 N N . VAL A 1 97 ? 5.620 -7.497 -8.068 1.00 82.19 97 VAL A N 1
ATOM 761 C CA . VAL A 1 97 ? 4.221 -7.870 -8.337 1.00 82.19 97 VAL A CA 1
ATOM 762 C C . VAL A 1 97 ? 3.598 -6.956 -9.391 1.00 82.19 97 VAL A C 1
ATOM 764 O O . VAL A 1 97 ? 4.197 -5.962 -9.791 1.00 82.19 97 VAL A O 1
ATOM 767 N N . THR A 1 98 ? 2.404 -7.291 -9.875 1.00 84.69 98 THR A N 1
ATOM 768 C CA . THR A 1 98 ? 1.655 -6.421 -10.791 1.00 84.69 98 THR A CA 1
ATOM 769 C C . THR A 1 98 ? 0.898 -5.327 -10.030 1.00 84.69 98 THR A C 1
ATOM 771 O O . THR A 1 98 ? 0.693 -5.425 -8.822 1.00 84.69 98 THR A O 1
ATOM 774 N N . ARG A 1 99 ? 0.429 -4.285 -10.734 1.00 86.50 99 ARG A N 1
ATOM 775 C CA . ARG A 1 99 ? -0.437 -3.249 -10.136 1.00 86.50 99 ARG A CA 1
ATOM 776 C C . ARG A 1 99 ? -1.685 -3.841 -9.485 1.00 86.50 99 ARG A C 1
ATOM 778 O O . ARG A 1 99 ? -2.039 -3.432 -8.383 1.00 86.50 99 ARG A O 1
ATOM 785 N N . ASP A 1 100 ? -2.321 -4.807 -10.144 1.00 85.69 100 ASP A N 1
ATOM 786 C CA . ASP A 1 100 ? -3.543 -5.438 -9.641 1.00 85.69 100 ASP A CA 1
ATOM 787 C C . ASP A 1 100 ? -3.277 -6.173 -8.321 1.00 85.69 100 ASP A C 1
ATOM 789 O O . ASP A 1 100 ? -4.059 -6.042 -7.381 1.00 85.69 100 ASP A O 1
ATOM 793 N N . ASP A 1 101 ? -2.121 -6.833 -8.196 1.00 85.06 101 ASP A N 1
ATOM 794 C CA . ASP A 1 101 ? -1.700 -7.477 -6.947 1.00 85.06 101 ASP A CA 1
ATOM 795 C C . ASP A 1 101 ? -1.525 -6.462 -5.802 1.00 85.06 101 ASP A C 1
ATOM 797 O O . ASP A 1 101 ? -1.896 -6.745 -4.660 1.00 85.06 101 ASP A O 1
ATOM 801 N N . VAL A 1 102 ? -0.988 -5.267 -6.088 1.00 86.50 102 VAL A N 1
ATOM 802 C CA . VAL A 1 102 ? -0.835 -4.190 -5.089 1.00 86.50 102 VAL A CA 1
ATOM 803 C C . VAL A 1 102 ? -2.188 -3.629 -4.663 1.00 86.50 102 VAL A C 1
ATOM 805 O O . VAL A 1 102 ? -2.408 -3.402 -3.473 1.00 86.50 102 VAL A O 1
ATOM 808 N N . ILE A 1 103 ? -3.111 -3.419 -5.606 1.00 88.81 103 ILE A N 1
ATOM 809 C CA . ILE A 1 103 ? -4.473 -2.953 -5.304 1.00 88.81 103 ILE A CA 1
ATOM 810 C C . ILE A 1 103 ? -5.160 -3.952 -4.371 1.00 88.81 103 ILE A C 1
ATOM 812 O O . ILE A 1 103 ? -5.655 -3.581 -3.304 1.00 88.81 103 ILE A O 1
ATOM 816 N N . ASP A 1 104 ? -5.130 -5.225 -4.749 1.00 85.06 104 ASP A N 1
ATOM 817 C CA . ASP A 1 104 ? -5.693 -6.327 -3.981 1.00 85.06 104 ASP A CA 1
ATOM 818 C C . ASP A 1 104 ? -5.088 -6.429 -2.577 1.00 85.06 104 ASP A C 1
ATOM 820 O O . ASP A 1 104 ? -5.802 -6.679 -1.599 1.00 85.06 104 ASP A O 1
ATOM 824 N N . LEU A 1 105 ? -3.773 -6.237 -2.469 1.00 83.56 105 LEU A N 1
ATOM 825 C CA . LEU A 1 105 ? -3.044 -6.235 -1.209 1.00 83.56 105 LEU A CA 1
ATOM 826 C C . LEU A 1 105 ? -3.5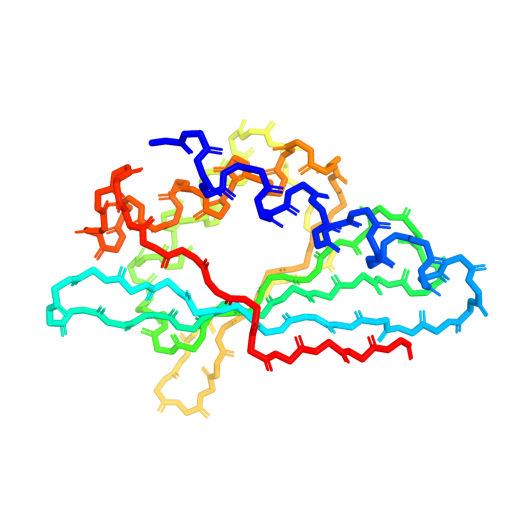02 -5.105 -0.290 1.00 83.56 105 LEU A C 1
ATOM 828 O O . LEU A 1 105 ? -3.802 -5.353 0.877 1.00 83.56 105 LEU A O 1
ATOM 832 N N . VAL A 1 106 ? -3.550 -3.874 -0.802 1.00 87.50 106 VAL A N 1
ATOM 833 C CA . VAL A 1 106 ? -3.934 -2.699 -0.013 1.00 87.50 106 VAL A CA 1
ATOM 834 C C . VAL A 1 106 ? -5.378 -2.824 0.471 1.00 87.50 106 VAL A C 1
ATOM 836 O O . VAL A 1 106 ? -5.662 -2.526 1.630 1.00 87.50 106 VAL A O 1
ATOM 839 N N . ILE A 1 107 ? -6.282 -3.322 -0.374 1.00 87.62 107 ILE A N 1
ATOM 840 C CA . ILE A 1 107 ? -7.674 -3.578 0.017 1.00 87.62 107 ILE A CA 1
ATOM 841 C C . ILE A 1 107 ? -7.734 -4.638 1.117 1.00 87.62 107 ILE A C 1
ATOM 843 O O . ILE A 1 107 ? -8.334 -4.393 2.162 1.00 87.62 107 ILE A O 1
ATOM 847 N N . SER A 1 108 ? -7.055 -5.772 0.925 1.00 84.25 108 SER A N 1
ATOM 848 C CA . SER A 1 108 ? -7.047 -6.861 1.910 1.00 84.25 108 SER A CA 1
ATOM 849 C C . SER A 1 108 ? -6.467 -6.400 3.253 1.00 84.25 108 SER A C 1
ATOM 851 O O . SER A 1 108 ? -7.001 -6.731 4.307 1.00 84.25 108 SER A O 1
ATOM 853 N N . LEU A 1 109 ? -5.393 -5.604 3.231 1.00 85.12 109 LEU A N 1
ATOM 854 C CA . LEU A 1 109 ? -4.808 -4.985 4.421 1.00 85.12 109 LEU A CA 1
ATOM 855 C C . LEU A 1 109 ? -5.841 -4.126 5.160 1.00 85.12 109 LEU A C 1
ATOM 857 O O . LEU A 1 109 ? -6.023 -4.288 6.364 1.00 85.12 109 LEU A O 1
ATOM 861 N N . LEU A 1 110 ? -6.517 -3.220 4.453 1.00 87.12 110 LEU A N 1
ATOM 862 C CA . LEU A 1 110 ? -7.494 -2.314 5.055 1.00 87.12 110 LEU A CA 1
ATOM 863 C C . LEU A 1 110 ? -8.674 -3.083 5.663 1.00 87.12 110 LEU A C 1
ATOM 865 O O . LEU A 1 110 ? -9.067 -2.799 6.794 1.00 87.12 110 LEU A O 1
ATOM 869 N N . GLU A 1 111 ? -9.173 -4.112 4.980 1.00 86.56 111 GLU A N 1
ATOM 870 C CA . GLU A 1 111 ? -10.208 -5.005 5.516 1.00 86.56 111 GLU A CA 1
ATOM 871 C C . GLU A 1 111 ? -9.750 -5.705 6.804 1.00 86.56 111 GLU A C 1
ATOM 873 O O . GLU A 1 111 ? -10.500 -5.773 7.780 1.00 86.56 111 GLU A O 1
ATOM 878 N N . LYS A 1 112 ? -8.49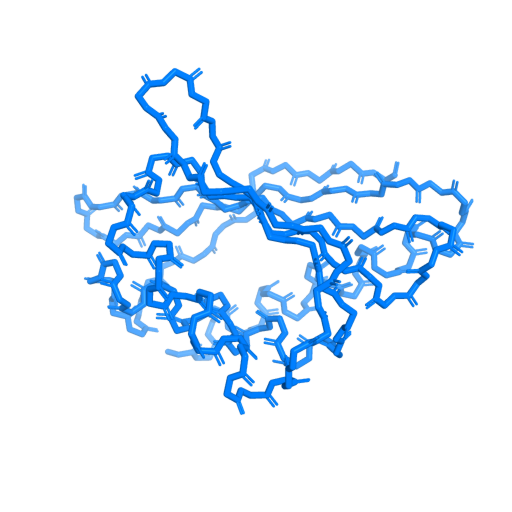1 -6.163 6.861 1.00 83.56 112 LYS A N 1
ATOM 879 C CA . LYS A 1 112 ? -7.897 -6.771 8.064 1.00 83.56 112 LYS A CA 1
ATOM 880 C C . LYS A 1 112 ? -7.694 -5.793 9.212 1.00 83.56 112 LYS A C 1
ATOM 882 O O . LYS A 1 112 ? -7.828 -6.177 10.370 1.00 83.56 112 LYS A O 1
ATOM 887 N N . MET A 1 113 ? -7.447 -4.526 8.905 1.00 83.00 113 MET A N 1
ATOM 888 C CA . MET A 1 113 ? -7.436 -3.439 9.889 1.00 83.00 113 MET A CA 1
ATOM 889 C C . MET A 1 113 ? -8.860 -2.993 10.284 1.00 83.00 113 MET A C 1
ATOM 891 O O . MET A 1 113 ? -9.042 -2.074 11.085 1.00 83.00 113 MET A O 1
ATOM 895 N N . GLY A 1 114 ? -9.888 -3.666 9.758 1.00 87.12 114 GLY A N 1
ATOM 896 C CA . GLY A 1 114 ? -11.288 -3.459 10.100 1.00 87.12 114 GLY A CA 1
ATOM 897 C C . GLY A 1 114 ? -11.930 -2.266 9.399 1.00 87.12 114 GLY A C 1
ATOM 898 O O . GLY A 1 114 ? -12.919 -1.746 9.922 1.00 87.12 114 GLY A O 1
ATOM 899 N N . PHE A 1 115 ? -11.369 -1.801 8.281 1.00 89.50 115 PHE A N 1
ATOM 900 C CA . PHE A 1 115 ? -12.034 -0.845 7.396 1.00 89.50 115 PHE A CA 1
ATOM 901 C C . PHE A 1 115 ? -13.047 -1.573 6.511 1.00 89.50 115 PHE A C 1
ATOM 903 O O . PHE A 1 115 ? -12.805 -2.700 6.081 1.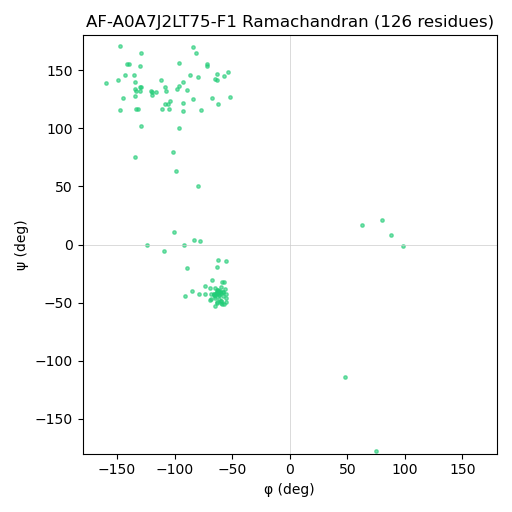00 89.50 115 PHE A O 1
ATOM 910 N N . SER A 1 116 ? -14.178 -0.936 6.208 1.00 86.25 116 SER A N 1
ATOM 911 C CA . SER A 1 116 ? -15.128 -1.485 5.239 1.00 86.25 116 SER A CA 1
ATOM 912 C C . SER A 1 116 ? -14.761 -1.136 3.797 1.00 86.25 116 SER A C 1
ATOM 914 O O . SER A 1 116 ? -13.957 -0.249 3.506 1.00 86.25 116 SER A O 1
ATOM 916 N N . THR A 1 117 ? -15.459 -1.773 2.861 1.00 72.19 117 THR A N 1
ATOM 917 C CA . THR A 1 117 ? -15.363 -1.482 1.429 1.00 72.19 117 THR A CA 1
ATOM 918 C C . THR A 1 117 ? -15.788 -0.060 1.043 1.00 72.19 117 THR A C 1
ATOM 920 O O . THR A 1 117 ? -15.547 0.345 -0.100 1.00 72.19 117 THR A O 1
ATOM 923 N N . ASP A 1 118 ? -16.440 0.678 1.945 1.00 76.44 118 ASP A N 1
ATOM 924 C CA . ASP A 1 118 ? -16.929 2.045 1.724 1.00 76.44 118 ASP A CA 1
ATOM 925 C C . ASP A 1 118 ? -16.013 3.115 2.331 1.00 76.44 118 ASP A C 1
ATOM 927 O O . ASP A 1 118 ? -16.363 4.299 2.351 1.00 76.44 118 ASP A O 1
ATOM 931 N N . LEU A 1 119 ? -14.815 2.716 2.776 1.00 85.12 119 LEU A N 1
ATOM 932 C CA . LEU A 1 119 ? -13.779 3.646 3.206 1.00 85.12 119 LEU A CA 1
ATOM 933 C C . LEU A 1 119 ? -13.483 4.693 2.123 1.00 85.12 119 LEU A C 1
ATOM 935 O O . LEU A 1 119 ? -13.543 4.439 0.914 1.00 85.12 119 LEU A O 1
ATOM 939 N N . ILE A 1 120 ? -13.116 5.887 2.575 1.00 86.88 120 ILE A N 1
ATOM 940 C CA . ILE A 1 120 ? -12.631 6.950 1.703 1.00 86.88 120 ILE A CA 1
ATOM 941 C C . ILE A 1 120 ? -11.115 6.830 1.650 1.00 86.88 120 ILE A C 1
ATOM 943 O O . ILE A 1 120 ? -10.454 6.915 2.682 1.00 86.88 120 ILE A O 1
ATOM 947 N N . LEU A 1 121 ? -10.573 6.662 0.448 1.00 88.44 121 LEU A N 1
ATOM 948 C CA . LEU A 1 121 ? -9.142 6.765 0.208 1.00 88.44 121 LEU A CA 1
ATOM 949 C C . LEU A 1 121 ? -8.835 8.167 -0.325 1.00 88.44 121 LEU A C 1
ATOM 951 O O . LEU A 1 121 ? -9.553 8.668 -1.189 1.00 88.44 121 LEU A O 1
ATOM 955 N N . MET A 1 122 ? -7.807 8.817 0.204 1.00 88.69 122 MET A N 1
ATOM 956 C CA . MET A 1 122 ? -7.371 10.149 -0.217 1.00 88.69 122 MET A CA 1
ATOM 957 C C . MET A 1 122 ? -5.874 10.123 -0.487 1.00 88.69 122 MET A C 1
ATOM 959 O O . MET A 1 122 ? -5.126 9.579 0.318 1.00 88.69 122 MET A O 1
ATOM 963 N N . LEU A 1 123 ? -5.441 10.727 -1.590 1.00 89.88 123 LEU A N 1
ATOM 964 C CA . LEU A 1 123 ? -4.029 11.004 -1.835 1.00 89.88 123 LEU A CA 1
ATOM 965 C C . LEU A 1 123 ? -3.620 12.217 -0.993 1.00 89.88 123 LEU A C 1
ATOM 967 O O . LEU A 1 123 ? -4.166 13.301 -1.181 1.00 89.88 123 LEU A O 1
ATOM 971 N N . GLU A 1 124 ? -2.711 12.010 -0.046 1.00 89.81 124 GLU A N 1
ATOM 972 C CA . GLU A 1 124 ? -2.170 13.060 0.826 1.00 89.81 124 GLU A CA 1
ATOM 973 C C . GLU A 1 124 ? -0.913 13.683 0.221 1.00 89.81 124 GLU A C 1
ATOM 975 O O . GLU A 1 124 ? -0.780 14.903 0.184 1.00 89.81 124 GLU A O 1
ATOM 980 N N . GLU A 1 125 ? -0.016 12.847 -0.297 1.00 88.50 125 GLU A N 1
ATOM 981 C CA . GLU A 1 125 ? 1.271 13.272 -0.839 1.00 88.50 125 GLU A CA 1
ATOM 982 C C . GLU A 1 125 ? 1.620 12.435 -2.065 1.00 88.50 125 GLU A C 1
ATOM 984 O O . GLU A 1 125 ? 1.296 11.248 -2.133 1.00 88.50 125 GLU A O 1
ATOM 989 N N . PHE A 1 126 ? 2.290 13.059 -3.026 1.00 88.00 126 PHE A N 1
ATOM 990 C CA . PHE A 1 126 ? 2.849 12.397 -4.192 1.00 88.00 126 PHE A CA 1
ATOM 991 C C . PHE A 1 126 ? 4.160 13.083 -4.562 1.00 88.00 126 PHE A C 1
ATOM 993 O O . PHE A 1 126 ? 4.174 14.298 -4.758 1.00 88.00 126 PHE A O 1
ATOM 1000 N N . THR A 1 127 ? 5.226 12.299 -4.669 1.00 85.25 127 THR A N 1
ATOM 1001 C CA . THR A 1 127 ? 6.544 12.752 -5.117 1.00 85.25 127 THR A CA 1
ATOM 1002 C C . THR A 1 127 ? 6.919 11.981 -6.372 1.00 85.25 127 THR A C 1
ATOM 1004 O O . THR A 1 127 ? 6.778 10.756 -6.398 1.00 85.25 127 THR A O 1
ATOM 1007 N N . GLU A 1 128 ? 7.364 12.717 -7.390 1.00 79.88 128 GLU A N 1
ATOM 1008 C CA . GLU A 1 128 ? 7.834 12.186 -8.676 1.00 79.88 128 GLU A CA 1
ATOM 1009 C C . GLU A 1 128 ? 9.290 11.746 -8.614 1.00 79.88 128 GLU A C 1
ATOM 1011 O O . GLU A 1 128 ? 10.143 12.500 -8.089 1.00 79.88 128 GLU A O 1
#

Mean predicted aligned error: 5.86 Å